Protein AF-A0A2V9SLQ7-F1 (afdb_monomer_lite)

Secondary structure (DSSP, 8-state):
----SS--------S---SS-HHHHHHHTT-SHHHHHHHHHHHHHHTTSS-HHHHHHHHHHTT--TTSPPGGG-

Foldseek 3Di:
DDPDPDDDDDQDQAADDDDDDPVVSCLLSLNDPLSVVLSVQVSCVVVVNDPPVVNVVSCVVSVRDPPDDNRNVD

pLDDT: mean 92.53, std 6.11, range [58.97, 97.75]

Sequence (74 aa):
AQRVPRPLVALGTDGFGRSENRASLRDFFEVDAKHIVLATLTALARDKQKTQGSLQQAIKDLGINPEKPNPAIS

Structure (mmCIF, N/CA/C/O backbone):
data_AF-A0A2V9SLQ7-F1
#
_entry.id   AF-A0A2V9SLQ7-F1
#
loop_
_atom_site.group_PDB
_atom_site.id
_atom_site.type_symbol
_atom_site.label_atom_id
_atom_site.label_alt_id
_atom_site.label_comp_id
_atom_site.label_asym_id
_atom_site.label_entity_id
_atom_site.label_seq_id
_atom_site.pdbx_PDB_ins_code
_atom_site.Cartn_x
_atom_site.Cartn_y
_atom_site.Cartn_z
_atom_site.occupancy
_atom_site.B_iso_or_equiv
_atom_site.auth_seq_id
_atom_site.auth_comp_id
_atom_site.auth_asym_id
_atom_site.auth_atom_id
_atom_site.pdbx_PDB_model_num
ATOM 1 N N . ALA A 1 1 ? -14.046 20.849 -2.941 1.00 58.97 1 ALA A N 1
ATOM 2 C CA . ALA A 1 1 ? -15.085 19.907 -2.475 1.00 58.97 1 ALA A CA 1
ATOM 3 C C . ALA A 1 1 ? -14.508 18.497 -2.475 1.00 58.97 1 ALA A C 1
ATOM 5 O O . ALA A 1 1 ? -14.050 18.050 -3.521 1.00 58.97 1 ALA A O 1
ATOM 6 N N . GLN A 1 2 ? -14.484 17.820 -1.327 1.00 75.50 2 GLN A N 1
ATOM 7 C CA . GLN A 1 2 ? -14.048 16.425 -1.240 1.00 75.50 2 GLN A CA 1
ATOM 8 C C . GLN A 1 2 ? -15.194 15.515 -1.707 1.00 75.50 2 GLN A C 1
ATOM 10 O O . GLN A 1 2 ? -16.295 15.589 -1.174 1.00 75.50 2 GLN A O 1
ATOM 15 N N . ARG A 1 3 ? -14.961 14.724 -2.764 1.00 87.56 3 ARG A N 1
ATOM 16 C CA . ARG A 1 3 ? -15.995 13.903 -3.431 1.00 87.56 3 ARG A CA 1
ATOM 17 C C . ARG A 1 3 ? -16.212 12.528 -2.787 1.00 87.56 3 ARG A C 1
ATOM 19 O O . ARG A 1 3 ? -17.187 11.864 -3.114 1.00 87.56 3 ARG A O 1
ATOM 26 N N . VAL A 1 4 ? -15.320 12.106 -1.892 1.00 89.69 4 VAL A N 1
ATOM 27 C CA . VAL A 1 4 ? -15.388 10.810 -1.204 1.00 89.69 4 VAL A CA 1
ATOM 28 C C . VAL A 1 4 ? -15.759 11.057 0.263 1.00 89.69 4 VAL A C 1
ATOM 30 O O . VAL A 1 4 ? -15.047 11.808 0.927 1.00 89.69 4 VAL A O 1
ATOM 33 N N . PRO A 1 5 ? -16.851 10.459 0.780 1.00 88.81 5 PRO A N 1
ATOM 34 C CA . PRO A 1 5 ? -17.366 10.755 2.122 1.00 88.81 5 PRO A CA 1
ATOM 35 C C . PRO A 1 5 ? -16.572 10.089 3.257 1.00 88.81 5 PRO A C 1
ATOM 37 O O . PRO A 1 5 ? -1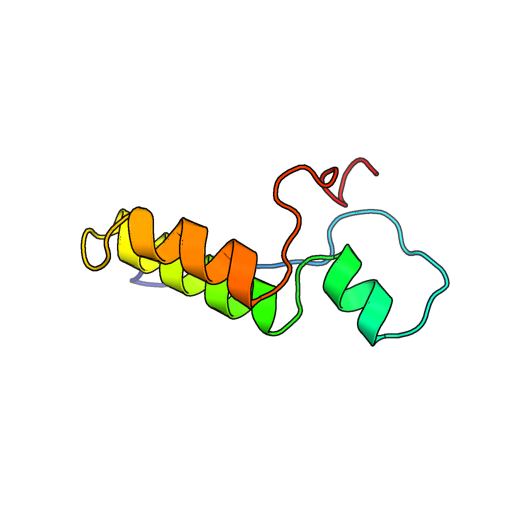6.806 10.385 4.424 1.00 88.81 5 PRO A O 1
ATOM 40 N N . ARG A 1 6 ? -15.652 9.172 2.933 1.00 85.62 6 ARG A N 1
ATOM 41 C CA . ARG A 1 6 ? -14.782 8.472 3.887 1.00 85.62 6 ARG A CA 1
ATOM 42 C C . ARG A 1 6 ? -13.311 8.821 3.639 1.00 85.62 6 ARG A C 1
ATOM 44 O O . ARG A 1 6 ? -12.977 9.214 2.518 1.00 85.62 6 ARG A O 1
ATOM 51 N N . PRO A 1 7 ? -12.430 8.641 4.642 1.00 86.69 7 PRO A N 1
ATOM 52 C CA . PRO A 1 7 ? -10.991 8.751 4.440 1.00 86.69 7 PRO A CA 1
ATOM 53 C C . PRO A 1 7 ? -10.534 7.850 3.289 1.00 86.69 7 PRO A C 1
ATOM 55 O O . PRO A 1 7 ? -10.855 6.662 3.256 1.00 86.69 7 PRO A O 1
ATOM 58 N N . LEU A 1 8 ? -9.801 8.433 2.343 1.00 91.50 8 LEU A N 1
ATOM 59 C CA . LEU A 1 8 ? -9.223 7.726 1.208 1.00 91.50 8 LEU A CA 1
ATOM 60 C C . LEU A 1 8 ? -7.742 7.478 1.492 1.00 91.50 8 LEU A C 1
ATOM 62 O O . LEU A 1 8 ? -6.999 8.422 1.754 1.00 91.50 8 LEU A O 1
ATOM 66 N N . VAL A 1 9 ? -7.320 6.218 1.411 1.00 94.44 9 VAL A N 1
ATOM 67 C CA . VAL A 1 9 ? -5.905 5.838 1.387 1.00 94.44 9 VAL A CA 1
ATOM 68 C C . VAL A 1 9 ? -5.587 5.400 -0.035 1.00 94.44 9 VAL A C 1
ATOM 70 O O . VAL A 1 9 ? -6.187 4.448 -0.530 1.00 94.44 9 VAL A O 1
ATOM 73 N N . ALA A 1 10 ? -4.697 6.130 -0.700 1.00 95.19 10 ALA A N 1
ATOM 74 C CA . ALA A 1 10 ? -4.262 5.837 -2.058 1.00 95.19 10 ALA A CA 1
ATOM 75 C C . ALA A 1 10 ? -2.851 5.242 -2.034 1.00 95.19 10 ALA A C 1
ATOM 77 O O . ALA A 1 10 ? -2.002 5.702 -1.273 1.00 95.19 10 A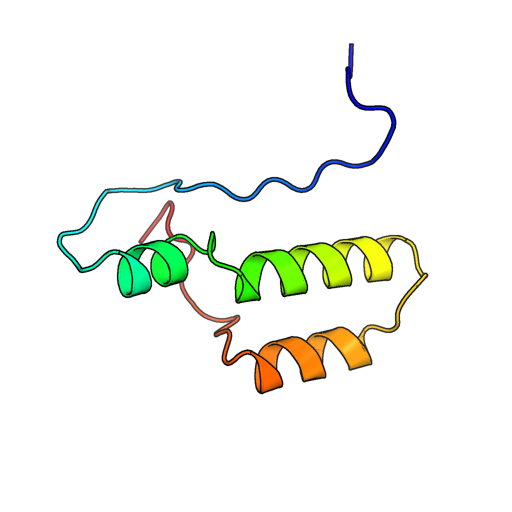LA A O 1
ATOM 78 N N . LEU A 1 11 ? -2.627 4.237 -2.877 1.00 96.88 11 LEU A N 1
ATOM 79 C CA . LEU A 1 11 ? -1.309 3.700 -3.201 1.00 96.88 11 LEU A CA 1
ATOM 80 C C . LEU A 1 11 ? -1.020 4.050 -4.660 1.00 96.88 11 LEU A C 1
ATOM 82 O O . LEU A 1 11 ? -1.928 4.011 -5.496 1.00 96.88 11 LEU A O 1
ATOM 86 N N . GLY A 1 12 ? 0.220 4.417 -4.949 1.00 96.00 12 GLY A N 1
ATOM 87 C CA . GLY A 1 12 ? 0.632 4.950 -6.239 1.00 96.00 12 GLY A CA 1
ATOM 88 C C . GLY A 1 12 ? 2.041 4.507 -6.590 1.00 96.00 12 GLY A C 1
ATOM 89 O O . GLY A 1 12 ? 2.788 4.028 -5.745 1.00 96.00 12 GLY A O 1
ATOM 90 N N . THR A 1 13 ? 2.393 4.641 -7.862 1.00 96.69 13 THR A N 1
ATOM 91 C CA . THR A 1 13 ? 3.722 4.296 -8.376 1.00 96.69 13 THR A CA 1
ATOM 92 C C . THR A 1 13 ? 4.573 5.552 -8.532 1.00 96.69 13 THR A C 1
ATOM 94 O O . THR A 1 13 ? 5.071 5.838 -9.621 1.00 96.69 13 THR A O 1
ATOM 97 N N . ASP A 1 14 ? 4.657 6.350 -7.472 1.00 96.62 14 ASP A N 1
ATOM 98 C CA . ASP A 1 14 ? 5.468 7.563 -7.442 1.00 96.62 14 ASP A CA 1
ATOM 99 C C . ASP A 1 14 ? 6.964 7.210 -7.493 1.00 96.62 14 ASP A C 1
ATOM 101 O O . ASP A 1 14 ? 7.418 6.280 -6.826 1.00 96.62 14 ASP A O 1
ATOM 105 N N . GLY A 1 15 ? 7.736 7.955 -8.290 1.00 94.62 15 GLY A N 1
ATOM 106 C CA . GLY A 1 15 ? 9.171 7.729 -8.496 1.00 94.62 15 GLY A CA 1
ATOM 107 C C . GLY A 1 15 ? 9.547 7.356 -9.931 1.00 94.62 15 GLY A C 1
ATOM 108 O O . GLY A 1 15 ? 8.713 7.334 -10.838 1.00 94.62 15 GLY A O 1
ATOM 109 N N . PHE A 1 16 ? 10.836 7.090 -10.151 1.00 94.69 16 PHE A N 1
ATOM 110 C CA . PHE A 1 16 ? 11.349 6.719 -11.470 1.00 94.69 16 PHE A CA 1
ATOM 111 C C . PHE A 1 16 ? 11.122 5.237 -11.778 1.00 94.69 16 PHE A C 1
ATOM 113 O O . PHE A 1 16 ? 11.287 4.359 -10.930 1.00 94.69 16 PHE A O 1
ATOM 120 N N . GLY A 1 17 ? 10.780 4.955 -13.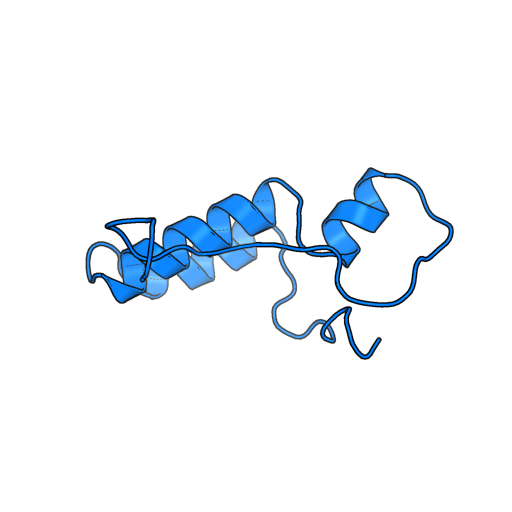037 1.00 92.88 17 GLY A N 1
ATOM 121 C CA . GLY A 1 17 ? 10.642 3.592 -13.536 1.00 92.88 17 GLY A CA 1
ATOM 122 C C . GLY A 1 17 ? 11.958 2.814 -13.476 1.00 92.88 17 GLY A C 1
ATOM 123 O O . GLY A 1 17 ? 13.042 3.370 -13.656 1.00 92.88 17 GLY A O 1
ATOM 124 N N . ARG A 1 18 ? 11.852 1.501 -13.261 1.00 93.25 18 ARG A N 1
ATOM 125 C CA . ARG A 1 18 ? 12.978 0.559 -13.270 1.00 93.25 18 ARG A CA 1
ATOM 126 C C . ARG A 1 18 ? 12.683 -0.586 -14.230 1.00 93.25 18 ARG A C 1
ATOM 128 O O . ARG A 1 18 ? 11.524 -0.928 -14.456 1.00 93.25 18 ARG A O 1
ATOM 135 N N . SER A 1 19 ? 13.735 -1.181 -14.782 1.00 96.44 19 SER A N 1
ATOM 136 C CA . SER A 1 19 ? 13.606 -2.387 -15.604 1.00 96.44 19 SER A CA 1
ATOM 137 C C . SER A 1 19 ? 13.602 -3.611 -14.698 1.00 96.44 19 SER A C 1
ATOM 139 O O . SER A 1 19 ? 14.652 -4.029 -14.222 1.00 9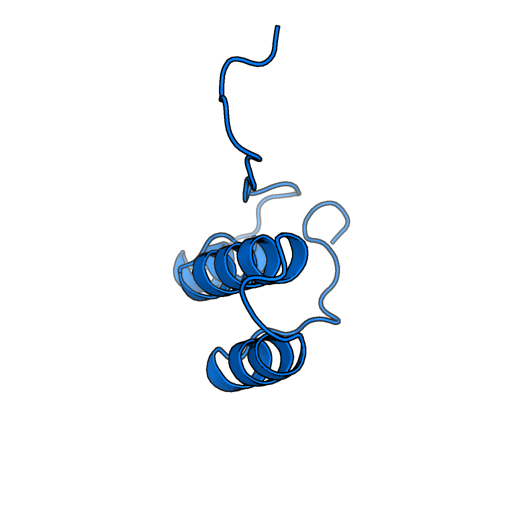6.44 19 SER A O 1
ATOM 141 N N . GLU A 1 20 ? 12.418 -4.157 -14.438 1.00 95.81 20 GLU A N 1
ATOM 142 C CA . GLU A 1 20 ? 12.249 -5.445 -13.766 1.00 95.81 20 GLU A CA 1
ATOM 143 C C . GLU A 1 20 ? 10.890 -6.073 -14.131 1.00 95.81 20 GLU A C 1
ATOM 145 O O . GLU A 1 20 ? 10.050 -5.463 -14.799 1.00 95.81 20 GLU A O 1
ATOM 150 N N . ASN A 1 21 ? 10.648 -7.301 -13.679 1.00 97.56 21 ASN A N 1
ATOM 151 C CA . ASN A 1 21 ? 9.383 -7.994 -13.791 1.00 97.56 21 ASN A CA 1
ATOM 152 C C . ASN A 1 21 ? 8.264 -7.299 -12.988 1.00 97.56 21 ASN A C 1
ATOM 154 O O . ASN A 1 21 ? 8.482 -6.533 -12.047 1.00 97.56 21 ASN A O 1
ATOM 158 N N . ARG A 1 22 ? 7.015 -7.606 -13.354 1.00 97.06 22 ARG A N 1
ATOM 159 C CA . ARG A 1 22 ? 5.829 -6.955 -12.775 1.00 97.06 22 ARG A CA 1
ATOM 160 C C . ARG A 1 22 ? 5.655 -7.201 -11.278 1.00 97.06 22 ARG A C 1
ATOM 162 O O . ARG A 1 22 ? 5.114 -6.329 -10.608 1.00 97.06 22 ARG A O 1
ATOM 169 N N . ALA A 1 23 ? 6.027 -8.375 -10.770 1.00 96.75 23 ALA A N 1
ATOM 170 C CA . ALA A 1 23 ? 5.882 -8.677 -9.349 1.00 96.75 23 ALA A CA 1
ATOM 171 C C . ALA A 1 23 ? 6.851 -7.816 -8.531 1.00 96.75 23 ALA A C 1
ATOM 173 O O . ALA A 1 23 ? 6.409 -7.094 -7.641 1.00 96.75 23 ALA A O 1
ATOM 174 N N . SER A 1 24 ? 8.126 -7.794 -8.925 1.00 95.75 24 SER A N 1
ATOM 175 C CA . SER A 1 24 ? 9.160 -6.969 -8.299 1.00 95.75 24 SER A CA 1
ATOM 176 C C . SER A 1 24 ? 8.824 -5.481 -8.358 1.00 95.75 24 SER A C 1
ATOM 178 O O . SER A 1 24 ? 8.973 -4.783 -7.363 1.00 95.75 24 SER A O 1
ATOM 180 N N . LEU A 1 25 ? 8.320 -4.980 -9.494 1.00 96.75 25 LEU A N 1
ATOM 181 C CA . LEU A 1 25 ? 7.942 -3.569 -9.610 1.00 96.75 25 LEU A CA 1
ATOM 182 C C . LEU A 1 25 ? 6.740 -3.204 -8.733 1.00 96.75 25 LEU A C 1
ATOM 184 O O . LEU A 1 25 ? 6.729 -2.127 -8.152 1.00 96.75 25 LEU A O 1
ATOM 188 N N . ARG A 1 26 ? 5.732 -4.073 -8.604 1.00 97.44 26 ARG A N 1
ATOM 189 C CA . ARG A 1 26 ? 4.575 -3.786 -7.737 1.00 97.44 26 ARG A CA 1
ATOM 190 C C . ARG A 1 26 ? 4.937 -3.814 -6.256 1.00 97.44 26 ARG A C 1
ATOM 192 O O . ARG A 1 26 ? 4.376 -3.031 -5.498 1.00 97.44 26 ARG A O 1
ATOM 199 N N . ASP A 1 27 ? 5.869 -4.677 -5.867 1.00 96.38 27 ASP A N 1
ATOM 200 C CA . ASP A 1 27 ? 6.450 -4.678 -4.524 1.00 96.38 27 ASP A CA 1
ATOM 201 C C . ASP A 1 27 ? 7.315 -3.426 -4.291 1.00 96.38 27 ASP A C 1
ATOM 203 O O . ASP A 1 27 ? 7.185 -2.724 -3.288 1.00 96.38 27 ASP A O 1
ATOM 207 N N . PHE A 1 28 ? 8.151 -3.075 -5.273 1.00 95.88 28 PHE A N 1
ATOM 208 C CA . PHE A 1 28 ? 8.977 -1.872 -5.229 1.00 95.88 28 PHE A CA 1
ATOM 209 C C . PHE A 1 28 ? 8.139 -0.597 -5.112 1.00 95.88 28 PHE A C 1
ATOM 211 O O . PHE A 1 28 ? 8.459 0.239 -4.282 1.00 95.88 28 PHE A O 1
ATOM 218 N N . PHE A 1 29 ? 7.066 -0.447 -5.883 1.00 97.00 29 PHE A N 1
ATOM 219 C CA . PHE A 1 29 ? 6.181 0.715 -5.792 1.00 97.00 29 PHE A CA 1
ATOM 220 C C . PHE A 1 29 ? 5.126 0.605 -4.688 1.00 97.00 29 PHE A C 1
ATOM 222 O O . PHE A 1 29 ? 4.349 1.532 -4.514 1.00 97.00 29 PHE A O 1
ATOM 229 N N . GLU A 1 30 ? 5.088 -0.499 -3.941 1.00 97.12 30 GLU A N 1
ATOM 230 C CA . GLU A 1 30 ? 4.193 -0.658 -2.788 1.00 97.12 30 GLU A CA 1
ATOM 231 C C . GLU A 1 30 ? 2.701 -0.662 -3.174 1.00 97.12 30 GLU A C 1
ATOM 233 O O . GLU A 1 30 ? 1.835 -0.167 -2.454 1.00 97.12 30 GLU A O 1
ATOM 238 N N . VAL A 1 31 ? 2.390 -1.254 -4.333 1.00 97.75 31 VAL A N 1
ATOM 239 C CA . VAL A 1 31 ? 1.042 -1.296 -4.940 1.00 97.75 31 VAL A CA 1
ATOM 240 C C . VAL A 1 31 ? 0.492 -2.716 -5.120 1.00 97.75 31 VAL A C 1
ATOM 242 O O . VAL A 1 31 ? -0.528 -2.917 -5.781 1.00 97.75 31 VAL A O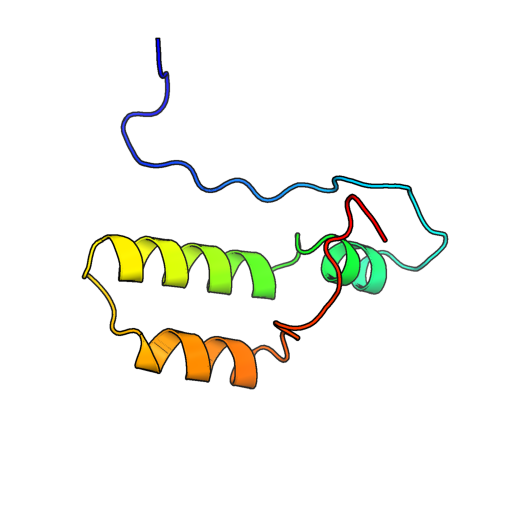 1
ATOM 245 N N . ASP A 1 32 ? 1.169 -3.731 -4.583 1.00 97.25 32 ASP A N 1
ATOM 246 C CA . ASP A 1 32 ? 0.686 -5.113 -4.606 1.00 97.25 32 ASP A CA 1
ATOM 247 C C . ASP A 1 32 ? -0.292 -5.429 -3.451 1.00 97.25 32 ASP A C 1
ATOM 249 O O . ASP A 1 32 ? -0.620 -4.596 -2.602 1.00 97.25 32 ASP A O 1
ATOM 253 N N . ALA A 1 33 ? -0.790 -6.669 -3.425 1.00 97.62 33 ALA A N 1
ATOM 254 C CA . ALA A 1 33 ? -1.812 -7.093 -2.472 1.00 97.62 33 ALA A CA 1
ATOM 255 C C . ALA A 1 33 ? -1.371 -6.959 -1.005 1.00 97.62 33 ALA A C 1
ATOM 257 O O . ALA A 1 33 ? -2.189 -6.586 -0.163 1.00 97.62 33 ALA A O 1
ATOM 258 N N . LYS A 1 34 ? -0.096 -7.223 -0.685 1.00 96.75 34 LYS A N 1
ATOM 259 C CA . LYS A 1 34 ? 0.392 -7.113 0.696 1.00 96.75 34 LYS A CA 1
ATOM 260 C C . LYS A 1 34 ? 0.362 -5.665 1.185 1.00 96.75 34 LYS A C 1
ATOM 262 O O . LYS A 1 34 ? -0.098 -5.413 2.300 1.00 96.75 34 LYS A O 1
ATOM 267 N N . HIS A 1 35 ? 0.744 -4.709 0.340 1.00 97.38 35 HIS A N 1
ATOM 268 C CA . HIS A 1 35 ? 0.683 -3.292 0.694 1.00 97.38 35 HIS A CA 1
ATOM 269 C C . HIS A 1 35 ? -0.760 -2.786 0.809 1.00 97.38 35 HIS A C 1
ATOM 271 O O . HIS A 1 35 ? -1.064 -2.028 1.728 1.00 97.38 35 HIS A O 1
ATOM 277 N N . ILE A 1 36 ? -1.684 -3.275 -0.029 1.00 97.50 36 ILE A N 1
ATOM 278 C CA . ILE A 1 36 ? -3.122 -2.968 0.099 1.00 97.50 36 ILE A CA 1
ATOM 279 C C . ILE A 1 36 ? -3.676 -3.456 1.447 1.00 97.50 36 ILE A C 1
ATOM 281 O O . ILE A 1 36 ? -4.400 -2.721 2.129 1.00 97.50 36 ILE A O 1
ATOM 285 N N . VAL A 1 37 ? -3.328 -4.679 1.863 1.00 96.50 37 VAL A N 1
ATOM 286 C CA . VAL A 1 37 ? -3.743 -5.229 3.164 1.00 96.50 37 VAL A CA 1
ATOM 287 C C . VAL A 1 37 ? -3.187 -4.382 4.305 1.00 96.50 37 VAL A C 1
ATOM 289 O O . VAL A 1 37 ? -3.949 -3.967 5.181 1.00 96.50 37 VAL A O 1
ATOM 292 N N . LEU A 1 38 ? -1.890 -4.063 4.279 1.00 95.94 38 LEU A N 1
ATOM 293 C CA . LEU A 1 38 ? -1.264 -3.240 5.313 1.00 95.94 38 LEU A CA 1
ATOM 294 C C . LEU A 1 38 ? -1.888 -1.837 5.387 1.00 95.94 38 LEU A C 1
ATOM 296 O O . LEU A 1 38 ? -2.193 -1.358 6.482 1.00 95.94 38 LEU A O 1
ATOM 300 N N . ALA A 1 39 ? -2.135 -1.196 4.242 1.00 95.75 39 ALA A N 1
ATOM 301 C CA . ALA A 1 39 ? -2.787 0.110 4.165 1.00 95.75 39 ALA A CA 1
ATOM 302 C C . ALA A 1 39 ? -4.201 0.078 4.768 1.00 95.75 39 ALA A C 1
ATOM 304 O O . ALA A 1 39 ? -4.579 0.967 5.537 1.00 95.75 39 ALA A O 1
ATOM 305 N N . THR A 1 40 ? -4.957 -0.986 4.487 1.00 94.75 40 THR A N 1
ATOM 306 C CA . THR A 1 40 ? -6.308 -1.197 5.022 1.00 94.75 40 THR A CA 1
ATOM 307 C C . THR A 1 40 ? -6.287 -1.384 6.536 1.00 94.75 40 THR A C 1
ATOM 309 O O . THR A 1 40 ? -7.025 -0.710 7.257 1.00 94.75 40 THR A O 1
ATOM 312 N N . LEU A 1 41 ? -5.417 -2.261 7.045 1.00 94.62 41 LEU A N 1
ATOM 313 C CA . LEU A 1 41 ? -5.275 -2.480 8.485 1.00 94.62 41 LEU A CA 1
ATOM 314 C C . LEU A 1 41 ? -4.826 -1.201 9.197 1.00 94.62 41 LEU A C 1
ATOM 316 O O . LEU A 1 41 ? -5.334 -0.887 10.273 1.00 94.62 41 LEU A O 1
ATOM 320 N N . THR A 1 42 ? -3.925 -0.434 8.582 1.00 93.75 42 THR A N 1
ATOM 321 C CA . THR A 1 42 ? -3.452 0.847 9.119 1.00 93.75 42 THR A CA 1
ATOM 322 C C . THR A 1 42 ? -4.593 1.858 9.204 1.00 93.75 42 THR A C 1
ATOM 324 O O . THR A 1 42 ? -4.736 2.534 10.223 1.00 93.75 42 THR A O 1
ATOM 327 N N . ALA A 1 43 ? -5.446 1.938 8.178 1.00 93.50 43 ALA A N 1
ATOM 328 C CA . ALA A 1 43 ? -6.637 2.786 8.199 1.00 93.50 43 ALA A CA 1
ATOM 329 C C . ALA A 1 43 ? -7.608 2.379 9.322 1.00 93.50 43 ALA A C 1
ATOM 331 O O . ALA A 1 43 ? -8.043 3.229 10.096 1.00 93.50 43 ALA A O 1
ATOM 332 N N . LEU A 1 44 ? -7.877 1.079 9.486 1.00 92.56 44 LEU A N 1
ATOM 333 C CA . LEU A 1 44 ? -8.731 0.571 10.567 1.00 92.56 44 LEU A CA 1
ATOM 334 C C . LEU A 1 44 ? -8.145 0.837 11.960 1.00 92.56 44 LEU A C 1
ATOM 336 O O . LEU A 1 44 ? -8.886 1.115 12.904 1.00 92.56 44 LEU A O 1
ATOM 340 N N . ALA A 1 45 ? -6.822 0.764 12.106 1.00 92.06 45 ALA A N 1
ATOM 341 C CA . ALA A 1 45 ? -6.148 1.067 13.361 1.00 92.06 45 ALA A CA 1
ATOM 342 C C . ALA A 1 45 ? -6.218 2.564 13.708 1.00 92.06 45 ALA A C 1
ATOM 344 O O . ALA A 1 45 ? -6.413 2.907 14.875 1.00 92.06 45 ALA A O 1
ATOM 345 N N . ARG A 1 46 ? -6.123 3.457 12.709 1.00 90.44 46 ARG A N 1
ATOM 346 C CA . ARG A 1 46 ? -6.348 4.907 12.884 1.00 90.44 46 ARG A CA 1
ATOM 347 C C . ARG A 1 46 ? -7.776 5.207 13.348 1.00 90.44 46 ARG A C 1
ATOM 349 O O . ARG A 1 46 ? -7.959 6.030 14.240 1.00 90.44 46 ARG A O 1
ATOM 356 N N . ASP A 1 47 ? -8.753 4.459 12.839 1.00 90.62 47 ASP A N 1
ATOM 357 C CA . ASP A 1 47 ? -10.157 4.517 13.269 1.00 90.62 47 ASP A CA 1
ATOM 358 C C . ASP A 1 47 ? -10.425 3.792 14.609 1.00 90.62 47 ASP A C 1
ATOM 360 O O . ASP A 1 47 ? -11.577 3.654 15.019 1.00 90.62 47 ASP A O 1
ATOM 364 N N . LYS A 1 48 ? -9.384 3.312 15.311 1.00 88.12 48 LYS A N 1
ATOM 365 C CA . LYS A 1 48 ? -9.467 2.549 16.576 1.00 88.12 48 LYS A CA 1
ATOM 366 C C . LYS A 1 48 ? -10.268 1.238 16.485 1.00 88.12 48 LYS A C 1
ATOM 368 O O . LYS A 1 48 ? -10.655 0.681 17.508 1.00 88.12 48 LYS A O 1
ATOM 373 N N . GLN A 1 49 ? -10.479 0.708 15.280 1.00 87.44 49 GLN A N 1
ATOM 374 C CA . GLN A 1 49 ? -11.185 -0.560 15.047 1.00 87.44 49 GLN A CA 1
ATOM 375 C C . GLN A 1 49 ? -10.265 -1.786 15.170 1.00 87.44 49 GLN A C 1
ATOM 377 O O . GLN A 1 49 ? -10.739 -2.915 15.310 1.00 87.44 49 GLN A O 1
ATOM 382 N N . LYS A 1 50 ? -8.942 -1.585 15.106 1.00 84.50 50 LYS A N 1
ATOM 383 C CA . LYS A 1 50 ? -7.913 -2.626 15.258 1.00 84.50 50 LYS A CA 1
ATOM 384 C C . LYS A 1 50 ? -6.747 -2.126 16.111 1.00 84.50 50 LYS A C 1
ATOM 386 O O . LYS A 1 50 ? -6.473 -0.930 16.167 1.00 84.50 50 LYS A O 1
ATOM 391 N N . THR A 1 51 ? -6.059 -3.047 16.784 1.00 83.25 51 THR A N 1
ATOM 392 C CA . THR A 1 51 ? -4.913 -2.732 17.651 1.00 83.25 51 THR A CA 1
ATOM 393 C C . THR A 1 51 ? -3.611 -2.645 16.858 1.00 83.25 51 THR A C 1
ATOM 395 O O . THR A 1 51 ? -3.415 -3.361 15.877 1.00 83.25 51 THR A O 1
ATOM 398 N N . GLN A 1 52 ? -2.675 -1.817 17.328 1.00 80.19 52 GLN A N 1
ATOM 399 C CA . GLN A 1 52 ? -1.345 -1.661 16.719 1.00 80.19 52 GLN A CA 1
ATOM 400 C C . GLN A 1 52 ? -0.546 -2.976 16.678 1.00 80.19 52 GLN A C 1
ATOM 402 O O . GLN A 1 52 ? 0.199 -3.211 15.733 1.00 80.19 52 GLN A O 1
ATOM 407 N N . GLY A 1 53 ? -0.760 -3.883 17.641 1.00 82.88 53 GLY A N 1
ATOM 408 C CA . GLY A 1 53 ? -0.131 -5.211 17.628 1.00 82.88 53 GLY A CA 1
ATOM 409 C C . GLY A 1 53 ? -0.485 -6.042 16.388 1.00 82.88 53 GLY A C 1
ATOM 410 O O . GLY A 1 53 ? 0.361 -6.761 15.867 1.00 82.88 53 GLY A O 1
ATOM 411 N N . SER A 1 54 ? -1.699 -5.880 15.847 1.00 85.12 54 SER A N 1
ATOM 412 C CA . SER A 1 54 ? -2.104 -6.567 14.611 1.00 85.12 54 SER A CA 1
ATOM 413 C C . SER A 1 54 ? -1.367 -6.060 13.365 1.00 85.12 54 SER A C 1
ATOM 415 O O . SER A 1 54 ? -1.195 -6.817 12.413 1.00 85.12 54 SER A O 1
ATOM 417 N N . LEU A 1 55 ? -0.877 -4.813 13.381 1.00 90.56 55 LEU A N 1
ATOM 418 C CA . LEU A 1 55 ? -0.095 -4.247 12.277 1.00 90.56 55 LEU A CA 1
ATOM 419 C C . LEU A 1 55 ? 1.308 -4.837 12.221 1.00 90.56 55 LEU A C 1
ATOM 421 O O . LEU A 1 55 ? 1.750 -5.241 11.151 1.00 90.56 55 LEU A O 1
ATOM 425 N N . GLN A 1 56 ? 1.990 -4.927 13.366 1.00 91.44 56 GLN A N 1
ATOM 426 C CA . GLN A 1 56 ? 3.332 -5.513 13.426 1.00 91.44 56 GLN A CA 1
ATOM 427 C C . GLN A 1 56 ? 3.322 -6.975 12.972 1.00 91.44 56 GLN A C 1
ATOM 429 O O . GLN A 1 56 ? 4.196 -7.396 12.215 1.00 91.44 56 GLN A O 1
ATOM 434 N N . GLN A 1 57 ? 2.294 -7.726 13.376 1.00 93.12 57 GLN A N 1
ATOM 435 C CA . GLN A 1 57 ? 2.104 -9.099 12.925 1.00 93.12 57 GLN A CA 1
ATOM 436 C C . GLN A 1 57 ? 1.880 -9.169 11.406 1.00 93.12 57 GLN A C 1
ATOM 438 O O . GLN A 1 57 ? 2.548 -9.944 10.731 1.00 93.12 57 GLN A O 1
ATOM 443 N N . ALA A 1 58 ? 1.022 -8.307 10.847 1.00 93.94 58 ALA A N 1
ATOM 444 C CA . ALA A 1 58 ? 0.768 -8.271 9.407 1.00 93.94 58 ALA A CA 1
ATOM 445 C C . ALA A 1 58 ? 2.017 -7.913 8.584 1.00 93.94 58 ALA A C 1
ATOM 447 O O . ALA A 1 58 ? 2.256 -8.533 7.554 1.00 93.94 58 ALA A O 1
ATOM 448 N N . ILE A 1 59 ? 2.834 -6.954 9.036 1.00 95.06 59 ILE A 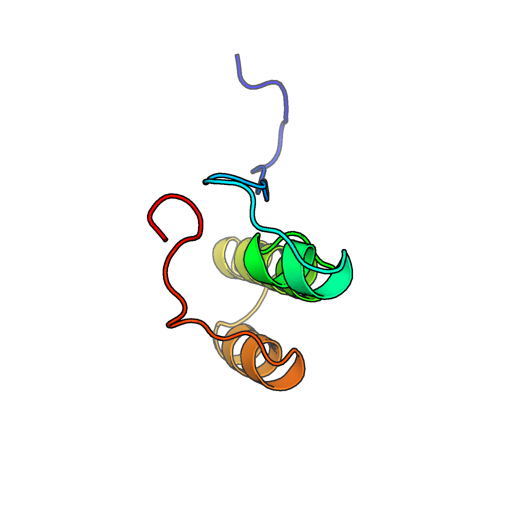N 1
ATOM 449 C CA . ILE A 1 59 ? 4.104 -6.599 8.375 1.00 95.06 59 ILE A CA 1
ATOM 450 C C . ILE A 1 59 ? 5.014 -7.827 8.280 1.00 95.06 59 ILE A C 1
ATOM 452 O O . ILE A 1 59 ? 5.571 -8.103 7.216 1.00 95.06 59 ILE A O 1
ATOM 456 N N . LYS A 1 60 ? 5.123 -8.586 9.377 1.00 95.62 60 LYS A N 1
ATOM 457 C CA . LYS A 1 60 ? 5.933 -9.804 9.441 1.00 95.62 60 LYS A CA 1
ATOM 458 C C . LYS A 1 60 ? 5.378 -10.912 8.545 1.00 95.62 60 LYS A C 1
ATOM 460 O O . LYS A 1 60 ? 6.129 -11.467 7.750 1.00 95.62 60 LYS A O 1
ATOM 465 N N . ASP A 1 61 ? 4.084 -11.207 8.646 1.00 95.94 61 ASP A N 1
ATOM 466 C CA . ASP A 1 61 ? 3.440 -12.299 7.903 1.00 95.94 61 ASP A CA 1
ATOM 467 C C . ASP A 1 61 ? 3.434 -12.051 6.392 1.00 95.94 61 ASP A C 1
ATOM 469 O O . ASP A 1 61 ? 3.536 -12.985 5.599 1.00 95.94 61 ASP A O 1
ATOM 473 N N . LEU A 1 62 ? 3.344 -10.783 5.988 1.00 95.69 62 LEU A N 1
ATOM 474 C CA . LEU A 1 62 ? 3.348 -10.372 4.589 1.00 95.69 62 LEU A CA 1
ATOM 475 C C . LEU A 1 62 ? 4.754 -10.100 4.032 1.00 95.69 62 LEU A C 1
ATOM 477 O O . LEU A 1 62 ? 4.884 -9.801 2.843 1.00 95.69 62 LEU A O 1
ATOM 481 N N . GLY A 1 63 ? 5.798 -10.174 4.864 1.00 95.75 63 GLY A N 1
ATOM 482 C CA . GLY A 1 63 ? 7.179 -9.916 4.450 1.00 95.75 63 GLY A CA 1
ATOM 483 C C . GLY A 1 63 ? 7.388 -8.503 3.896 1.00 95.75 63 GLY A C 1
ATOM 484 O O . GLY A 1 63 ? 8.063 -8.328 2.880 1.00 95.75 63 GLY A O 1
ATOM 485 N N . ILE A 1 64 ? 6.765 -7.496 4.511 1.00 96.19 64 ILE A N 1
ATOM 486 C CA . ILE A 1 64 ? 6.941 -6.087 4.133 1.00 96.19 64 ILE A CA 1
ATOM 487 C C . ILE A 1 64 ? 8.142 -5.526 4.896 1.00 96.19 64 ILE A C 1
ATOM 489 O O . ILE A 1 64 ? 8.258 -5.722 6.103 1.00 96.19 64 ILE A O 1
ATOM 493 N N . ASN A 1 65 ? 9.030 -4.813 4.200 1.00 95.12 65 ASN A N 1
ATOM 494 C CA . ASN A 1 65 ? 10.145 -4.112 4.831 1.00 95.12 65 ASN A CA 1
ATOM 495 C C . ASN A 1 65 ? 9.741 -2.662 5.164 1.00 95.12 65 ASN A C 1
ATOM 497 O O . ASN A 1 65 ? 9.651 -1.856 4.237 1.00 95.12 65 ASN A O 1
ATOM 501 N N . PRO A 1 66 ? 9.527 -2.303 6.444 1.00 92.06 66 PRO A N 1
ATOM 502 C CA . PRO A 1 66 ? 9.143 -0.944 6.827 1.00 92.06 66 PRO A CA 1
ATOM 503 C C . PRO A 1 66 ? 10.290 0.073 6.708 1.00 92.06 66 PRO A C 1
ATOM 505 O O . PRO A 1 66 ? 10.023 1.265 6.631 1.00 92.06 66 PRO A O 1
ATOM 508 N N . GLU A 1 67 ? 11.546 -0.384 6.665 1.00 94.38 67 GLU A N 1
ATOM 509 C CA . GLU A 1 67 ? 12.746 0.466 6.575 1.00 94.38 67 GLU A CA 1
ATOM 510 C C . GLU A 1 67 ? 13.198 0.697 5.124 1.00 94.38 67 GLU A C 1
ATOM 512 O O . GLU A 1 67 ? 14.267 1.251 4.859 1.00 94.38 67 GLU A O 1
ATOM 517 N N . LYS A 1 68 ? 12.413 0.225 4.150 1.00 93.25 68 LYS A N 1
ATOM 518 C CA . LYS A 1 68 ? 12.709 0.416 2.733 1.00 93.25 68 LYS A CA 1
ATOM 519 C C . LYS A 1 68 ? 12.608 1.911 2.370 1.00 93.25 68 LYS A C 1
ATOM 521 O O . LYS A 1 68 ? 11.659 2.572 2.789 1.00 93.25 68 LYS A O 1
ATOM 526 N N . PRO A 1 69 ? 13.541 2.454 1.563 1.00 93.62 69 PRO A N 1
ATOM 527 C CA . PRO A 1 69 ? 13.444 3.829 1.081 1.00 93.62 69 PRO A CA 1
ATOM 528 C C . PRO A 1 69 ? 12.158 4.075 0.288 1.00 93.62 69 PRO A C 1
ATOM 530 O O . PRO A 1 69 ? 11.731 3.223 -0.492 1.00 93.62 69 PRO A O 1
ATOM 533 N N . ASN A 1 70 ? 11.584 5.271 0.442 1.00 94.06 70 ASN A N 1
ATOM 534 C CA . ASN A 1 70 ? 10.400 5.670 -0.312 1.00 94.06 70 ASN A CA 1
ATOM 535 C C . ASN A 1 70 ? 10.710 5.663 -1.830 1.00 94.06 70 ASN A C 1
ATOM 537 O O . ASN A 1 70 ? 11.661 6.337 -2.246 1.00 94.06 70 ASN A O 1
ATOM 541 N N . PRO A 1 71 ? 9.912 4.963 -2.663 1.00 94.12 71 PRO A N 1
ATOM 542 C CA . PRO A 1 71 ? 10.130 4.865 -4.110 1.00 94.12 71 PRO A CA 1
ATOM 543 C C . PRO A 1 71 ? 10.251 6.211 -4.836 1.00 94.12 71 PRO A C 1
ATOM 545 O O . PRO A 1 71 ? 10.968 6.304 -5.831 1.00 94.12 71 PRO A O 1
ATOM 548 N N . ALA A 1 72 ? 9.625 7.272 -4.317 1.00 93.44 72 ALA A N 1
ATOM 549 C CA . ALA A 1 72 ? 9.664 8.609 -4.907 1.00 93.44 72 ALA A CA 1
ATOM 550 C C . ALA A 1 72 ? 11.055 9.271 -4.873 1.00 93.44 72 ALA A C 1
ATOM 552 O O . ALA A 1 72 ? 11.322 10.171 -5.668 1.00 93.44 72 ALA A O 1
ATOM 553 N N . ILE A 1 73 ? 11.933 8.845 -3.959 1.00 91.62 73 ILE A N 1
ATOM 554 C CA . ILE A 1 73 ? 13.286 9.401 -3.772 1.00 91.62 73 ILE A CA 1
ATOM 555 C C . ILE A 1 73 ? 14.392 8.361 -3.989 1.00 91.62 73 ILE A C 1
ATOM 557 O O . ILE A 1 73 ? 15.562 8.662 -3.753 1.00 91.62 73 ILE A O 1
ATOM 561 N N . SER A 1 74 ? 14.026 7.138 -4.387 1.00 80.56 74 SER A N 1
ATOM 562 C CA . SER A 1 74 ? 14.938 5.996 -4.478 1.00 80.56 74 SER A CA 1
ATOM 563 C C . SER A 1 74 ? 15.553 5.794 -5.853 1.00 80.56 74 SER A C 1
ATOM 565 O O . SER A 1 74 ? 14.860 5.906 -6.887 1.00 80.56 74 SER A O 1
#

Radius of gyration: 13.91 Å; chains: 1; bounding box: 32×32×33 Å